Protein AF-A0A655EGH5-F1 (afdb_monomer)

Radius of gyration: 16.9 Å; Cα contacts (8 Å, |Δi|>4): 164; chains: 1; bounding box: 50×43×36 Å

Mean predicted aligned error: 8.49 Å

Sequence (135 aa):
MSYTPMSDLGQQGLFDITRTLLQQPDLASLSEALSQLVKRSALADSAGIVLWQAQSQRAQYYATRENGRPVEYEDETVLAHGPVRRILSRPDALHCNFHEFTETWPQLAASGLYPEFGHYCLLPLAAPSGRSPLE

Organism: NCBI:txid58097

Structure (mmCIF, N/CA/C/O backbone):
data_AF-A0A655EGH5-F1
#
_entry.id   AF-A0A655EGH5-F1
#
loop_
_atom_site.group_PDB
_atom_site.id
_atom_site.type_symbol
_atom_site.label_atom_id
_atom_site.label_alt_id
_atom_site.label_comp_id
_atom_site.label_asym_id
_atom_site.label_entity_id
_atom_site.label_seq_id
_atom_site.pdbx_PDB_ins_code
_atom_site.Cartn_x
_atom_site.Cartn_y
_atom_site.Cartn_z
_atom_site.occupancy
_atom_site.B_iso_or_equiv
_atom_site.auth_seq_id
_atom_site.auth_comp_id
_atom_site.auth_asym_id
_atom_site.auth_atom_id
_atom_site.pdbx_PDB_model_num
ATOM 1 N N . MET A 1 1 ? 36.051 4.125 7.554 1.00 39.62 1 MET A N 1
ATOM 2 C CA . MET A 1 1 ? 34.711 3.608 7.212 1.00 39.62 1 MET A CA 1
ATOM 3 C C . MET A 1 1 ? 34.465 3.927 5.754 1.00 39.62 1 MET A C 1
ATOM 5 O O . MET A 1 1 ? 34.376 5.097 5.408 1.00 39.62 1 MET A O 1
ATOM 9 N N . SER A 1 2 ? 34.491 2.911 4.900 1.00 39.16 2 SER A N 1
ATOM 10 C CA . SER A 1 2 ? 34.343 3.072 3.456 1.00 39.16 2 SER A CA 1
ATOM 11 C C . SER A 1 2 ? 32.857 3.197 3.144 1.00 39.16 2 SER A C 1
ATOM 13 O O . SER A 1 2 ? 32.146 2.197 3.143 1.00 39.16 2 SER A O 1
ATOM 15 N N . TYR A 1 3 ? 32.379 4.424 2.937 1.00 49.41 3 TYR A N 1
ATOM 16 C CA . TYR A 1 3 ? 31.116 4.639 2.239 1.00 49.41 3 TYR A CA 1
ATOM 17 C C . TYR A 1 3 ? 31.295 4.041 0.851 1.00 49.41 3 TYR A C 1
ATOM 19 O O . TYR A 1 3 ? 32.060 4.572 0.050 1.00 49.41 3 TYR A O 1
ATOM 27 N N . THR A 1 4 ? 30.659 2.906 0.576 1.00 48.69 4 THR A N 1
ATOM 28 C CA . THR A 1 4 ? 30.472 2.475 -0.804 1.00 48.69 4 THR A CA 1
ATOM 29 C C . THR A 1 4 ? 29.577 3.542 -1.429 1.00 48.69 4 THR A C 1
ATOM 31 O O . THR A 1 4 ? 28.433 3.679 -0.986 1.00 48.69 4 THR A O 1
ATOM 34 N N . PRO A 1 5 ? 30.078 4.371 -2.362 1.00 48.78 5 PRO A N 1
ATOM 35 C CA . PRO A 1 5 ? 29.230 5.351 -3.006 1.00 48.78 5 PRO A CA 1
ATOM 36 C C . PRO A 1 5 ? 28.160 4.554 -3.737 1.00 48.78 5 PRO A C 1
ATOM 38 O O . PRO A 1 5 ? 28.455 3.670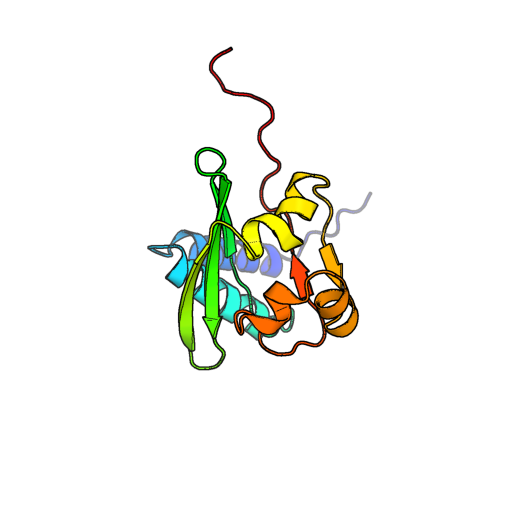 -4.543 1.00 48.78 5 PRO A O 1
ATOM 41 N N . MET A 1 6 ? 26.909 4.804 -3.377 1.00 49.34 6 MET A N 1
ATOM 42 C CA . MET A 1 6 ? 25.773 4.320 -4.136 1.00 49.34 6 MET A CA 1
ATOM 43 C C . MET A 1 6 ? 25.984 4.845 -5.558 1.00 49.34 6 MET A C 1
ATOM 45 O O . MET A 1 6 ? 26.006 6.060 -5.744 1.00 49.34 6 MET A O 1
ATOM 49 N N . SER A 1 7 ? 26.276 3.930 -6.491 1.00 51.38 7 SER A N 1
ATOM 50 C CA . SER A 1 7 ? 26.540 4.193 -7.912 1.00 51.38 7 SER A CA 1
ATOM 51 C C . SER A 1 7 ? 25.673 5.350 -8.418 1.00 51.38 7 SER A C 1
ATOM 53 O O . SER A 1 7 ? 24.485 5.377 -8.095 1.00 51.38 7 SER A O 1
ATOM 55 N N . ASP A 1 8 ? 26.228 6.274 -9.210 1.00 52.97 8 ASP A N 1
ATOM 56 C CA . ASP A 1 8 ? 25.492 7.405 -9.810 1.00 52.97 8 ASP A CA 1
ATOM 57 C C . ASP A 1 8 ? 24.178 6.957 -10.486 1.00 52.97 8 ASP A C 1
ATOM 59 O O . ASP A 1 8 ? 23.183 7.680 -10.483 1.00 52.97 8 ASP A O 1
ATOM 63 N N . LEU A 1 9 ? 24.127 5.703 -10.952 1.00 48.59 9 LEU A N 1
ATOM 64 C CA . LEU A 1 9 ? 22.942 5.047 -11.507 1.00 48.59 9 LEU A CA 1
ATOM 65 C C . LEU A 1 9 ? 21.787 4.877 -10.495 1.00 48.59 9 LEU A C 1
ATOM 67 O O . LEU A 1 9 ? 20.619 4.962 -10.863 1.00 48.59 9 LEU A O 1
ATOM 71 N N . GLY A 1 10 ? 22.097 4.637 -9.218 1.00 64.75 10 GLY A N 1
ATOM 72 C CA . GLY A 1 10 ? 21.121 4.494 -8.135 1.00 64.75 10 GLY A CA 1
ATOM 73 C C . GLY A 1 10 ? 20.555 5.832 -7.656 1.00 64.75 10 GLY A C 1
ATOM 74 O O . GLY A 1 10 ? 19.375 5.912 -7.323 1.00 64.75 10 GLY A O 1
ATOM 75 N N . GLN A 1 11 ? 21.361 6.899 -7.676 1.00 65.31 11 GLN A N 1
ATOM 76 C CA . GLN A 1 11 ? 20.892 8.248 -7.339 1.00 65.31 11 GLN A CA 1
ATOM 77 C C . GLN A 1 11 ? 20.075 8.864 -8.473 1.00 65.31 11 GLN A C 1
ATOM 79 O O . GLN A 1 11 ? 19.010 9.422 -8.217 1.00 65.31 11 GLN A O 1
ATOM 84 N N . GLN A 1 12 ? 20.531 8.715 -9.719 1.00 67.75 12 GLN A N 1
ATOM 85 C CA . GLN A 1 12 ? 19.791 9.181 -10.888 1.00 67.75 12 GLN A CA 1
ATOM 86 C C . GLN A 1 12 ? 18.473 8.414 -11.046 1.00 67.75 12 GLN A C 1
ATOM 88 O O . GLN A 1 12 ? 17.428 9.031 -11.232 1.00 67.75 12 GLN A O 1
ATOM 93 N N . GLY A 1 13 ? 18.493 7.092 -10.839 1.00 82.88 13 GLY A N 1
ATOM 94 C CA . GLY A 1 13 ? 17.278 6.280 -10.800 1.00 82.88 13 GLY A CA 1
ATOM 95 C C . GLY A 1 13 ? 16.300 6.739 -9.716 1.00 82.88 13 GLY A C 1
ATOM 96 O O . GLY A 1 13 ? 15.125 6.943 -10.003 1.00 82.88 13 GLY A O 1
ATOM 97 N N . LEU A 1 14 ? 16.767 6.980 -8.485 1.00 84.75 14 LEU A N 1
ATOM 98 C CA . LEU A 1 14 ? 15.904 7.478 -7.408 1.00 84.75 14 LEU A CA 1
ATOM 99 C C . LEU A 1 14 ? 15.349 8.880 -7.703 1.00 84.75 14 LEU A C 1
ATOM 101 O O . LEU A 1 14 ? 14.187 9.156 -7.399 1.00 84.75 14 LEU A O 1
ATOM 105 N N . PHE A 1 15 ? 16.154 9.758 -8.303 1.00 87.00 15 PHE A N 1
ATOM 106 C CA . PHE A 1 15 ? 15.722 11.092 -8.705 1.00 87.00 15 PHE A CA 1
ATOM 107 C C . PHE A 1 15 ? 14.629 11.032 -9.777 1.00 87.00 15 PHE A C 1
ATOM 109 O O . PHE A 1 15 ? 13.595 11.680 -9.622 1.00 87.00 15 PHE A O 1
ATOM 116 N N . ASP A 1 16 ? 14.807 10.213 -10.815 1.00 88.38 16 ASP A N 1
ATOM 117 C CA . ASP A 1 16 ? 13.816 10.034 -11.879 1.00 88.38 16 ASP A CA 1
ATOM 118 C C . ASP A 1 16 ? 12.516 9.415 -11.347 1.00 88.38 16 ASP A C 1
ATOM 120 O O . ASP A 1 16 ? 11.421 9.853 -11.715 1.00 88.38 16 ASP A O 1
ATOM 124 N N . ILE A 1 17 ? 12.616 8.458 -10.416 1.00 90.19 17 ILE A N 1
ATOM 125 C CA . ILE A 1 17 ? 11.462 7.888 -9.707 1.00 90.19 17 ILE A CA 1
ATOM 126 C C . ILE A 1 17 ? 10.736 8.977 -8.919 1.00 90.19 17 ILE A C 1
ATOM 128 O O . ILE A 1 17 ? 9.532 9.163 -9.082 1.00 90.19 17 ILE A O 1
ATOM 132 N N . THR A 1 18 ? 11.468 9.729 -8.099 1.00 89.94 18 THR A N 1
ATOM 133 C CA . THR A 1 18 ? 10.897 10.788 -7.258 1.00 89.94 18 THR A CA 1
ATOM 134 C C . THR A 1 18 ? 10.220 11.847 -8.118 1.00 89.94 18 THR A C 1
ATOM 136 O O . THR A 1 18 ? 9.089 12.237 -7.844 1.00 89.94 18 THR A O 1
ATOM 139 N N . ARG A 1 19 ? 10.867 12.267 -9.210 1.00 92.69 19 ARG A N 1
ATOM 140 C CA . ARG A 1 19 ? 10.300 13.201 -10.183 1.00 92.69 19 ARG A CA 1
ATOM 141 C C . ARG A 1 19 ? 9.014 12.658 -10.798 1.00 92.69 19 ARG A C 1
ATOM 143 O O . ARG A 1 19 ? 8.035 13.391 -10.864 1.00 92.69 19 ARG A O 1
ATOM 150 N N . THR A 1 20 ? 9.011 11.395 -11.219 1.00 91.69 20 THR A N 1
ATOM 151 C CA . THR A 1 20 ? 7.834 10.749 -11.815 1.00 91.69 20 THR A CA 1
ATOM 152 C C . THR A 1 20 ? 6.662 10.739 -10.838 1.00 91.69 20 THR A C 1
ATOM 154 O O . THR A 1 20 ? 5.552 11.095 -11.223 1.00 91.69 20 THR A O 1
ATOM 157 N N . LEU A 1 21 ? 6.903 10.387 -9.573 1.00 92.50 21 LEU A N 1
ATOM 158 C CA . LEU A 1 21 ? 5.867 10.368 -8.539 1.00 92.50 21 LEU A CA 1
ATOM 159 C C . LEU A 1 21 ? 5.363 11.785 -8.209 1.00 92.50 21 LEU A C 1
ATOM 161 O O . LEU A 1 21 ? 4.160 12.005 -8.143 1.00 92.50 21 LEU A O 1
ATOM 165 N N . LEU A 1 22 ? 6.254 12.772 -8.071 1.00 92.81 22 LEU A N 1
ATOM 166 C CA . LEU A 1 22 ? 5.872 14.156 -7.752 1.00 92.81 22 LEU A CA 1
ATOM 167 C C . LEU A 1 22 ? 5.133 14.882 -8.888 1.00 92.81 22 LEU A C 1
ATOM 169 O O . LEU A 1 22 ? 4.496 15.901 -8.643 1.00 92.81 22 LEU A O 1
ATOM 173 N N . GLN A 1 23 ? 5.230 14.392 -10.125 1.00 95.19 23 GLN A N 1
ATOM 174 C CA . GLN A 1 23 ? 4.536 14.965 -11.282 1.00 95.19 23 GLN A CA 1
ATOM 175 C C . GLN A 1 23 ? 3.087 14.481 -11.436 1.00 95.19 23 GLN A C 1
ATOM 177 O O . GLN A 1 23 ? 2.391 14.961 -12.330 1.00 95.19 23 GLN A O 1
ATOM 182 N N . GLN A 1 24 ? 2.629 13.542 -10.603 1.00 95.12 24 GLN A N 1
ATOM 183 C CA . GLN A 1 24 ? 1.272 13.011 -10.708 1.00 95.12 24 GLN A CA 1
ATOM 184 C C . GLN A 1 24 ? 0.239 14.043 -10.221 1.00 95.12 24 GLN A C 1
ATOM 186 O O . GLN A 1 24 ? 0.444 14.659 -9.173 1.00 95.12 24 GLN A O 1
ATOM 191 N N . PRO A 1 25 ? -0.861 14.257 -10.966 1.00 93.12 25 PRO A N 1
ATOM 192 C CA . PRO A 1 25 ? -1.826 15.321 -10.678 1.00 93.12 25 PRO A CA 1
ATOM 193 C C . PRO A 1 25 ? -2.727 15.028 -9.470 1.00 93.12 25 PRO A C 1
ATOM 195 O O . PRO A 1 25 ? -3.278 15.954 -8.877 1.00 93.12 25 PRO A O 1
ATOM 198 N N . ASP A 1 26 ? -2.881 13.753 -9.110 1.00 91.25 26 ASP A N 1
ATOM 199 C CA . ASP A 1 26 ? -3.756 13.276 -8.041 1.00 91.25 26 ASP A CA 1
ATOM 200 C C . ASP A 1 26 ? -3.270 11.927 -7.471 1.00 91.25 26 ASP A C 1
ATOM 202 O O . ASP A 1 26 ? -2.313 11.318 -7.958 1.00 91.25 26 ASP A O 1
ATOM 206 N N . LEU A 1 27 ? -3.927 11.461 -6.404 1.00 90.19 27 LEU A N 1
ATOM 207 C CA . LEU A 1 27 ? -3.564 10.236 -5.682 1.00 90.19 27 LEU A CA 1
ATOM 208 C C . LEU A 1 27 ? -3.848 8.952 -6.462 1.00 90.19 27 LEU A C 1
ATOM 210 O O . LEU A 1 27 ? -3.140 7.962 -6.265 1.00 90.19 27 LEU A O 1
ATOM 214 N N . ALA A 1 28 ? -4.855 8.955 -7.335 1.00 90.25 28 ALA A N 1
ATOM 215 C CA . ALA A 1 28 ? -5.157 7.805 -8.178 1.00 90.25 28 ALA A CA 1
ATOM 216 C C . ALA A 1 28 ? -4.022 7.591 -9.191 1.00 90.25 28 ALA A C 1
ATOM 218 O O . ALA A 1 28 ? -3.448 6.503 -9.257 1.00 90.25 28 ALA A O 1
ATOM 219 N N . SER A 1 29 ? -3.619 8.663 -9.877 1.00 92.06 29 SER A N 1
ATOM 220 C CA . SER A 1 29 ? -2.481 8.689 -10.802 1.00 92.06 29 SER A CA 1
ATOM 221 C C . SER A 1 29 ? -1.166 8.355 -10.088 1.00 92.06 29 SER A C 1
ATOM 223 O O . SER A 1 29 ? -0.333 7.608 -10.604 1.00 92.06 29 SER A O 1
ATOM 225 N N . LEU A 1 30 ? -0.989 8.842 -8.8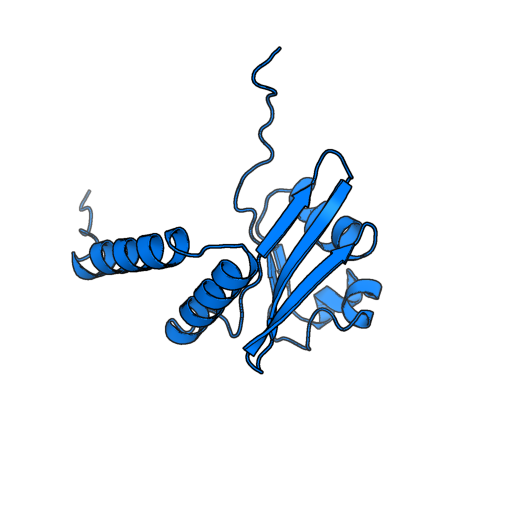53 1.00 93.56 30 LEU A N 1
ATOM 226 C CA . LEU A 1 30 ? 0.160 8.498 -8.016 1.00 93.56 30 LEU A CA 1
ATOM 227 C C . LEU A 1 30 ? 0.207 7.010 -7.658 1.00 93.56 30 LEU A C 1
ATOM 229 O O . LEU A 1 30 ? 1.267 6.391 -7.759 1.00 93.56 30 LEU A O 1
ATOM 233 N N . SER A 1 31 ? -0.923 6.427 -7.258 1.00 92.88 31 SER A N 1
ATOM 234 C CA . SER A 1 31 ? -1.015 4.998 -6.956 1.00 92.88 31 SER A CA 1
ATOM 235 C C . SER A 1 31 ? -0.762 4.131 -8.191 1.00 92.88 31 SER A C 1
ATOM 237 O O . SER A 1 31 ? -0.107 3.091 -8.075 1.00 92.88 31 SER A O 1
ATOM 239 N N . GLU A 1 32 ? -1.227 4.556 -9.367 1.00 92.94 32 GLU A N 1
ATOM 240 C CA . GLU A 1 32 ? -0.937 3.872 -10.625 1.00 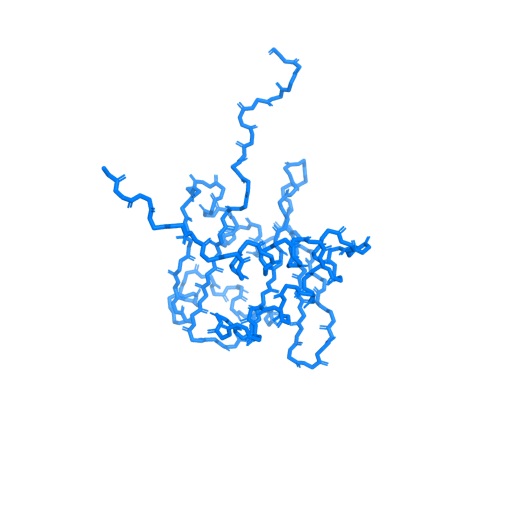92.94 32 GLU A CA 1
ATOM 241 C C . GLU A 1 32 ? 0.561 3.906 -10.940 1.00 92.94 32 GLU A C 1
ATOM 243 O O . GLU A 1 32 ? 1.174 2.854 -11.147 1.00 92.94 32 GLU A O 1
ATOM 248 N N . ALA A 1 33 ? 1.175 5.093 -10.919 1.00 93.56 33 ALA A N 1
ATOM 249 C CA . ALA A 1 33 ? 2.607 5.251 -11.162 1.00 93.56 33 ALA A CA 1
ATOM 250 C C . ALA A 1 33 ? 3.442 4.411 -10.179 1.00 93.56 33 ALA A C 1
ATOM 252 O O . ALA A 1 33 ? 4.395 3.739 -10.584 1.00 93.56 33 ALA A O 1
ATOM 253 N N . LEU A 1 34 ? 3.046 4.382 -8.901 1.00 92.69 34 LEU A N 1
ATOM 254 C CA . LEU A 1 34 ? 3.677 3.557 -7.873 1.00 92.69 34 LEU A CA 1
ATOM 255 C C . LEU A 1 34 ? 3.507 2.056 -8.152 1.00 92.69 34 LEU A C 1
ATOM 2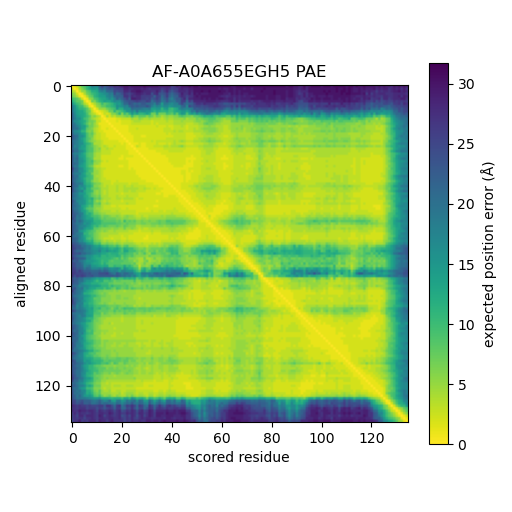57 O O . LEU A 1 34 ? 4.483 1.313 -8.070 1.00 92.69 34 LEU A O 1
ATOM 261 N N . SER A 1 35 ? 2.306 1.607 -8.529 1.00 92.44 35 SER A N 1
ATOM 262 C CA . SER A 1 35 ? 2.042 0.209 -8.904 1.00 92.44 35 SER A CA 1
ATOM 263 C C . SER A 1 35 ? 2.895 -0.235 -10.093 1.00 92.44 35 SER A C 1
ATOM 265 O O . SER A 1 35 ? 3.484 -1.316 -10.077 1.00 92.44 35 SER A O 1
ATOM 267 N N . GLN A 1 36 ? 3.018 0.612 -11.119 1.00 91.94 36 GLN A N 1
ATOM 268 C CA . GLN A 1 36 ? 3.873 0.327 -12.272 1.00 91.94 36 GLN A CA 1
ATOM 269 C C . GLN A 1 36 ? 5.353 0.254 -11.877 1.00 91.94 36 GLN A C 1
ATOM 271 O O . GLN A 1 36 ? 6.080 -0.603 -12.385 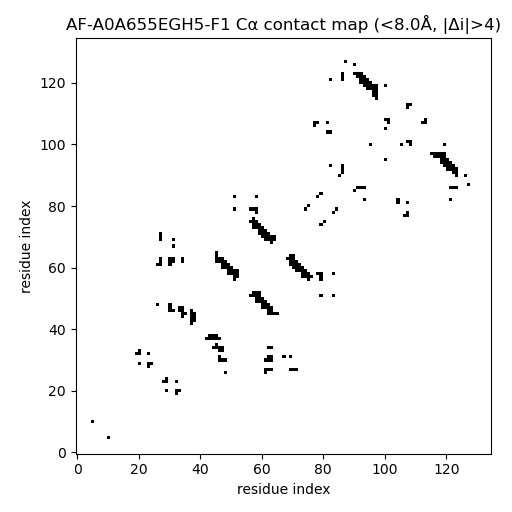1.00 91.94 36 GLN A O 1
ATOM 276 N N . LEU A 1 37 ? 5.797 1.124 -10.966 1.00 92.00 37 LEU A N 1
ATOM 277 C CA . LEU A 1 37 ? 7.165 1.136 -10.463 1.00 92.00 37 LEU A CA 1
ATOM 278 C C . LEU A 1 37 ? 7.506 -0.166 -9.727 1.00 92.00 37 LEU A C 1
ATOM 280 O O . LEU A 1 37 ? 8.457 -0.847 -10.109 1.00 92.00 37 LEU A O 1
ATOM 284 N N . VAL A 1 38 ? 6.719 -0.539 -8.711 1.00 91.25 38 VAL A N 1
ATOM 285 C CA . VAL A 1 38 ? 7.001 -1.736 -7.897 1.00 91.25 38 VAL A CA 1
ATOM 286 C C . VAL A 1 38 ? 6.975 -3.011 -8.736 1.00 91.25 38 VAL A C 1
ATOM 288 O O . VAL A 1 38 ? 7.800 -3.898 -8.515 1.00 91.25 38 VAL A O 1
ATOM 291 N N . LYS A 1 39 ? 6.107 -3.061 -9.755 1.00 90.94 39 LYS A N 1
ATOM 292 C CA . LYS A 1 39 ? 6.017 -4.184 -10.689 1.00 90.94 39 LYS A CA 1
ATOM 293 C C . LYS A 1 39 ? 7.242 -4.279 -11.597 1.00 90.94 39 LYS A C 1
ATOM 295 O O . LYS A 1 39 ? 7.812 -5.356 -11.742 1.00 90.94 39 LYS A O 1
ATOM 300 N N . ARG A 1 40 ? 7.694 -3.161 -12.183 1.00 89.88 40 ARG A N 1
ATOM 301 C CA . ARG A 1 40 ? 8.913 -3.122 -13.023 1.00 89.88 40 ARG A CA 1
ATOM 302 C C . ARG A 1 40 ? 10.175 -3.464 -12.234 1.00 89.88 40 ARG A C 1
ATOM 304 O O . ARG A 1 40 ? 11.102 -4.036 -12.796 1.00 89.88 40 ARG A O 1
ATOM 311 N N . SER A 1 41 ? 10.197 -3.127 -10.949 1.00 87.69 41 SER A N 1
ATOM 312 C CA . SER A 1 41 ? 11.299 -3.433 -10.037 1.00 87.69 41 SER A CA 1
ATOM 313 C C . SER A 1 41 ? 11.201 -4.817 -9.381 1.00 87.69 41 SER A C 1
ATOM 315 O O . SER A 1 41 ? 12.070 -5.144 -8.578 1.00 87.69 41 SER A O 1
ATOM 317 N N . ALA A 1 42 ? 10.176 -5.619 -9.704 1.00 88.88 42 ALA A N 1
ATOM 318 C CA . ALA A 1 42 ? 9.912 -6.932 -9.104 1.00 88.88 42 ALA A CA 1
ATOM 319 C C . ALA A 1 42 ? 9.815 -6.914 -7.560 1.00 88.88 42 ALA A C 1
ATOM 321 O O . ALA A 1 42 ? 10.207 -7.870 -6.894 1.00 88.88 42 ALA A O 1
ATOM 322 N N . LEU A 1 43 ? 9.305 -5.815 -6.989 1.00 89.50 43 LEU A N 1
ATOM 323 C CA . LEU A 1 43 ? 9.130 -5.641 -5.542 1.00 89.50 43 LEU A CA 1
ATOM 324 C C . LEU A 1 43 ? 7.761 -6.129 -5.055 1.00 89.50 43 LEU A C 1
ATOM 326 O O . LEU A 1 43 ? 7.661 -6.682 -3.964 1.00 89.50 43 LEU A O 1
ATOM 330 N N . ALA A 1 44 ? 6.713 -5.890 -5.844 1.00 92.25 44 ALA A N 1
ATOM 331 C CA . ALA A 1 44 ? 5.341 -6.294 -5.555 1.00 92.25 44 ALA A CA 1
ATOM 332 C C . ALA A 1 44 ? 4.508 -6.310 -6.844 1.00 92.25 44 ALA A C 1
ATOM 334 O O . ALA A 1 44 ? 4.844 -5.626 -7.814 1.00 92.25 44 ALA A O 1
ATOM 335 N N . ASP A 1 45 ? 3.392 -7.039 -6.834 1.00 90.44 45 ASP A N 1
ATOM 336 C CA . ASP A 1 45 ? 2.462 -7.086 -7.969 1.00 90.44 45 ASP A CA 1
ATOM 337 C C . ASP A 1 45 ? 1.648 -5.791 -8.123 1.00 90.44 45 ASP A C 1
ATOM 339 O O . ASP A 1 45 ? 1.277 -5.409 -9.236 1.00 90.44 45 ASP A O 1
ATOM 343 N N . SER A 1 46 ? 1.382 -5.103 -7.008 1.00 90.00 46 SER A N 1
ATOM 344 C CA . SER A 1 46 ? 0.652 -3.834 -6.958 1.00 90.00 46 SER A CA 1
ATOM 345 C C . SER A 1 46 ? 1.023 -3.017 -5.717 1.00 90.00 46 SER A C 1
ATOM 347 O O . SER A 1 46 ? 1.568 -3.549 -4.748 1.00 90.00 46 SER A O 1
ATOM 349 N N . ALA A 1 47 ? 0.721 -1.717 -5.744 1.00 92.25 47 ALA A N 1
ATOM 350 C CA . ALA A 1 47 ? 0.875 -0.826 -4.601 1.00 92.25 47 ALA A CA 1
ATOM 351 C C . ALA A 1 47 ? -0.311 0.140 -4.488 1.00 92.25 47 ALA A C 1
ATOM 353 O O . ALA A 1 47 ? -0.755 0.743 -5.466 1.00 92.25 47 ALA A O 1
ATOM 354 N N . GLY A 1 48 ? -0.803 0.317 -3.265 1.00 92.31 48 GLY A N 1
ATOM 355 C CA . GLY A 1 48 ? -1.867 1.264 -2.953 1.00 92.31 48 GLY A CA 1
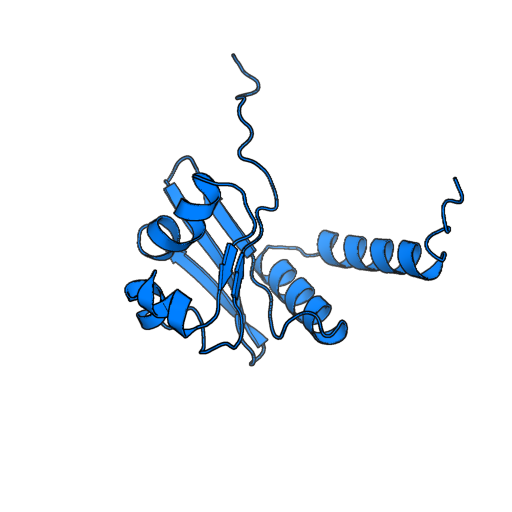ATOM 356 C C . GLY A 1 48 ? -1.411 2.319 -1.956 1.00 92.31 48 GLY A C 1
ATOM 357 O O . GLY A 1 48 ? -0.439 2.129 -1.225 1.00 92.31 48 GLY A O 1
ATOM 358 N N . ILE A 1 49 ? -2.143 3.423 -1.915 1.00 92.75 49 ILE A N 1
ATOM 359 C CA . ILE A 1 49 ? -1.962 4.506 -0.956 1.00 92.75 49 ILE A CA 1
ATOM 360 C C . ILE A 1 49 ? -3.165 4.502 -0.029 1.00 92.75 49 ILE A C 1
ATOM 362 O O . ILE A 1 49 ? -4.307 4.533 -0.483 1.00 92.75 49 ILE A O 1
ATOM 366 N N . VAL A 1 50 ? -2.900 4.476 1.274 1.00 91.56 50 VAL A N 1
ATOM 367 C CA . VAL A 1 50 ? -3.927 4.659 2.296 1.00 91.56 50 VAL A CA 1
ATOM 368 C C . VAL A 1 50 ? -3.711 6.009 2.959 1.00 91.56 50 VAL A C 1
ATOM 370 O O . VAL A 1 50 ? -2.633 6.271 3.492 1.00 91.56 50 VAL A O 1
ATOM 373 N N . LEU A 1 51 ? -4.735 6.857 2.945 1.00 90.75 51 LEU A N 1
ATOM 374 C CA . LEU A 1 51 ? -4.739 8.132 3.648 1.00 90.75 51 LEU A CA 1
ATOM 375 C C . LEU A 1 51 ? -5.646 8.066 4.864 1.00 90.75 51 LEU A C 1
ATOM 377 O O . LEU A 1 51 ? -6.819 7.711 4.766 1.00 90.75 51 LEU A O 1
ATOM 381 N N . TRP A 1 52 ? -5.094 8.458 6.006 1.00 88.69 52 TRP A N 1
ATOM 382 C CA . TRP A 1 52 ? -5.841 8.608 7.243 1.00 88.69 52 TRP A CA 1
ATOM 383 C C . TRP A 1 52 ? -6.280 10.057 7.444 1.00 88.69 52 TRP A C 1
ATOM 385 O O . TRP A 1 52 ? -5.450 10.968 7.478 1.00 88.69 52 TRP A O 1
ATOM 395 N N . GLN A 1 53 ? -7.579 10.266 7.635 1.00 87.44 53 GLN A N 1
ATOM 396 C CA . GLN A 1 53 ? -8.162 11.568 7.936 1.00 87.44 53 GLN A CA 1
ATOM 397 C C . GLN A 1 53 ? -8.494 11.660 9.428 1.00 87.44 53 GLN A C 1
ATOM 399 O O . GLN A 1 53 ? -9.521 11.165 9.884 1.00 87.44 53 GLN A O 1
ATOM 404 N N . ALA A 1 54 ? -7.643 12.329 10.210 1.00 83.00 54 ALA A N 1
ATOM 405 C CA . ALA A 1 54 ? -7.801 12.394 11.667 1.00 83.00 54 ALA A CA 1
ATOM 406 C C . ALA A 1 54 ? -9.095 13.096 12.128 1.00 83.00 54 ALA A C 1
ATOM 408 O O . ALA A 1 54 ? -9.639 12.734 13.167 1.00 83.00 54 ALA A O 1
ATOM 409 N N . GLN A 1 55 ? -9.604 14.070 11.367 1.00 83.00 55 GLN A N 1
ATOM 410 C CA . GLN A 1 55 ? -10.817 14.819 11.732 1.00 83.00 55 GLN A CA 1
ATOM 411 C C . GLN A 1 55 ? -12.085 13.965 11.616 1.00 83.00 55 GLN A C 1
ATOM 413 O O . GLN A 1 55 ? -12.958 14.042 12.473 1.00 83.00 55 GLN A O 1
ATOM 418 N N . SER A 1 56 ? -12.169 13.142 10.571 1.00 82.94 56 SER A N 1
ATOM 419 C CA . SER A 1 56 ? -13.317 12.279 10.275 1.00 82.94 56 SER A CA 1
ATOM 420 C C . SER A 1 56 ? -13.121 10.833 10.742 1.00 82.94 56 SER A C 1
ATOM 422 O O . SER A 1 56 ? -14.065 10.057 10.694 1.00 82.94 56 SER A O 1
ATOM 424 N N . GLN A 1 57 ? -11.915 10.462 11.192 1.00 83.69 57 GLN A N 1
ATOM 425 C CA . GLN A 1 57 ? -11.523 9.082 11.516 1.00 83.69 57 GLN A CA 1
ATOM 426 C C . GLN A 1 57 ? -11.736 8.111 10.337 1.00 83.69 57 GLN A C 1
ATOM 428 O O . GLN A 1 57 ? -12.097 6.950 10.522 1.00 83.69 57 GLN A O 1
ATOM 433 N N . ARG A 1 58 ? -11.507 8.597 9.110 1.00 86.00 58 ARG A N 1
ATOM 434 C CA . ARG A 1 58 ? -11.724 7.851 7.862 1.00 86.00 58 ARG A CA 1
ATOM 435 C C . ARG A 1 58 ? -10.423 7.394 7.236 1.00 86.00 58 ARG A C 1
ATOM 437 O O . ARG A 1 58 ? -9.411 8.097 7.294 1.00 86.00 58 ARG A O 1
ATOM 444 N N . ALA A 1 59 ? -10.480 6.237 6.583 1.00 89.31 59 ALA A N 1
ATOM 445 C CA . ALA A 1 59 ? -9.417 5.765 5.713 1.00 89.31 59 ALA A CA 1
ATOM 446 C C . ALA A 1 59 ? -9.876 5.853 4.253 1.00 89.31 59 ALA A C 1
ATOM 448 O O . ALA A 1 59 ? -10.892 5.270 3.873 1.00 89.31 59 ALA A O 1
ATOM 449 N N . GLN A 1 60 ? -9.104 6.563 3.437 1.00 90.44 60 GLN A N 1
ATOM 450 C CA . GLN A 1 60 ? -9.223 6.534 1.982 1.00 90.44 60 GLN A CA 1
ATOM 451 C C . GLN A 1 60 ? -8.156 5.604 1.416 1.00 90.44 60 GLN A C 1
ATOM 453 O O . GLN A 1 60 ? -7.016 5.612 1.876 1.00 90.44 60 GLN A O 1
ATOM 458 N N . TYR A 1 61 ? -8.519 4.816 0.417 1.00 90.94 61 TYR A N 1
ATOM 459 C CA . TYR A 1 61 ? -7.654 3.868 -0.260 1.00 90.94 61 TYR A CA 1
ATOM 460 C C . TYR A 1 61 ? -7.684 4.106 -1.762 1.00 90.94 61 TYR A C 1
ATOM 462 O O . TYR A 1 61 ? -8.740 4.059 -2.393 1.00 90.94 61 TYR A O 1
ATOM 470 N N . TYR A 1 62 ? -6.496 4.317 -2.311 1.00 91.50 62 TYR A N 1
ATOM 471 C CA . TYR A 1 62 ? -6.247 4.500 -3.730 1.00 91.50 62 TYR A CA 1
ATOM 472 C C . TYR A 1 62 ? -5.375 3.342 -4.197 1.00 91.50 62 TYR A C 1
ATOM 474 O O . TYR A 1 62 ? -4.293 3.120 -3.654 1.00 91.50 62 TYR A O 1
ATOM 482 N N . ALA A 1 63 ? -5.849 2.582 -5.174 1.00 90.88 63 ALA A N 1
ATOM 483 C CA . ALA A 1 63 ? -5.110 1.479 -5.773 1.00 90.88 63 ALA A CA 1
ATOM 484 C C . ALA A 1 63 ? -5.392 1.387 -7.267 1.00 90.88 63 ALA A C 1
ATOM 486 O O . ALA A 1 63 ? -6.351 1.962 -7.770 1.00 90.88 63 ALA A O 1
ATOM 487 N N . THR A 1 64 ? -4.583 0.617 -7.985 1.00 86.56 64 THR A N 1
ATOM 488 C CA . THR A 1 64 ? -4.870 0.244 -9.374 1.00 86.56 64 THR A CA 1
ATOM 489 C C . THR A 1 64 ? -5.042 -1.265 -9.441 1.00 86.56 64 THR A C 1
ATOM 491 O O . THR A 1 64 ? -4.158 -2.007 -9.016 1.00 86.56 64 THR A O 1
ATOM 494 N N . ARG A 1 65 ? -6.189 -1.740 -9.944 1.00 79.00 65 ARG A N 1
ATOM 495 C CA . ARG A 1 65 ? -6.404 -3.181 -10.159 1.00 79.00 65 ARG A CA 1
ATOM 496 C C . ARG A 1 65 ? -5.503 -3.689 -11.280 1.00 79.00 65 ARG A C 1
ATOM 498 O O . ARG A 1 65 ? -5.059 -2.926 -12.132 1.00 79.00 65 ARG A O 1
ATOM 505 N N . GLU A 1 66 ? -5.332 -5.005 -11.360 1.00 71.31 66 GLU A N 1
ATOM 506 C CA . GLU A 1 66 ? -4.545 -5.650 -12.423 1.00 71.31 66 GLU A CA 1
ATOM 507 C C . GLU A 1 66 ? -5.001 -5.293 -13.847 1.00 71.31 66 GLU A C 1
ATOM 509 O O . GLU A 1 66 ? -4.193 -5.275 -14.770 1.00 71.31 66 GLU A O 1
ATOM 514 N N . ASN A 1 67 ? -6.283 -4.965 -14.031 1.00 71.44 67 ASN A N 1
ATOM 515 C CA . ASN A 1 67 ? -6.840 -4.531 -15.314 1.00 71.44 67 ASN A CA 1
ATOM 516 C C . ASN A 1 67 ? -6.623 -3.034 -15.617 1.00 71.44 67 ASN A C 1
ATOM 518 O O . ASN A 1 67 ? -7.246 -2.511 -16.541 1.00 71.44 67 ASN A O 1
ATOM 522 N N . GLY A 1 68 ? -5.801 -2.340 -14.825 1.00 71.06 68 GLY A N 1
ATOM 523 C CA . GLY A 1 68 ? -5.514 -0.913 -14.968 1.00 71.06 68 GLY A CA 1
ATOM 524 C C . GLY A 1 68 ? -6.647 0.004 -14.509 1.00 71.06 68 GLY A C 1
ATOM 525 O O . GLY A 1 68 ? -6.563 1.211 -14.705 1.00 71.06 68 GLY A O 1
ATOM 526 N N . ARG A 1 69 ? -7.729 -0.528 -13.921 1.00 77.38 69 ARG A N 1
ATOM 527 C CA . ARG A 1 69 ? -8.815 0.318 -13.415 1.00 77.38 69 ARG A CA 1
ATOM 528 C C . ARG A 1 69 ? -8.440 0.898 -12.052 1.00 77.38 69 ARG A C 1
ATOM 530 O O . ARG A 1 69 ? -8.072 0.117 -11.165 1.00 77.38 69 ARG A O 1
ATOM 537 N N . PRO A 1 70 ? -8.586 2.219 -11.858 1.00 78.06 70 PRO A N 1
ATOM 538 C CA . PRO A 1 70 ? -8.397 2.815 -10.550 1.00 78.06 70 PRO A CA 1
ATOM 539 C C . PRO A 1 70 ? -9.454 2.278 -9.580 1.00 78.06 70 PRO A C 1
ATOM 541 O O . PRO A 1 70 ? -10.617 2.066 -9.933 1.00 78.06 70 PRO A O 1
ATOM 544 N N . VAL A 1 71 ? -9.017 2.032 -8.353 1.00 81.50 71 VAL A N 1
ATOM 545 C CA . VAL A 1 71 ? -9.848 1.763 -7.187 1.00 81.50 71 VAL A CA 1
ATOM 546 C C . VAL A 1 71 ? -9.711 2.969 -6.290 1.0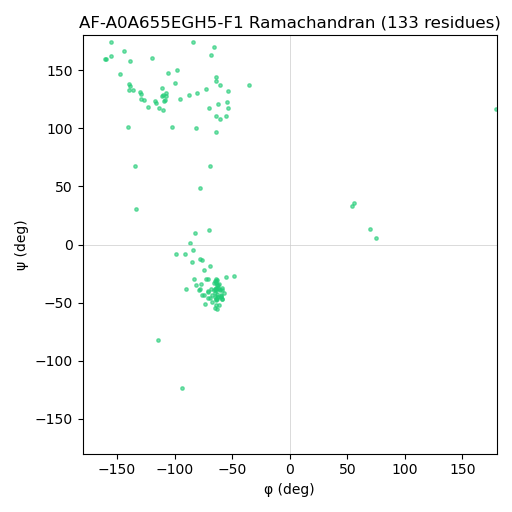0 81.50 71 VAL A C 1
ATOM 548 O O . VAL A 1 71 ? -8.634 3.233 -5.763 1.00 81.50 71 VAL A O 1
ATOM 551 N N . GLU A 1 72 ? -10.818 3.665 -6.109 1.00 79.94 72 GLU A N 1
ATOM 552 C CA . GLU A 1 72 ? -10.973 4.651 -5.059 1.00 79.94 72 GLU A CA 1
ATOM 553 C C . GLU A 1 72 ? -12.019 4.103 -4.098 1.00 79.94 72 GLU A C 1
ATOM 555 O O . GLU A 1 72 ? -13.151 3.800 -4.482 1.00 79.94 72 GLU A O 1
ATOM 560 N N . TYR A 1 73 ? -11.595 3.872 -2.865 1.00 79.50 73 TYR A N 1
ATOM 561 C CA . TYR A 1 73 ? -12.445 3.357 -1.810 1.00 79.50 73 TYR A CA 1
ATOM 562 C C . TYR A 1 73 ? -12.298 4.245 -0.590 1.00 79.50 73 TYR A C 1
ATOM 564 O O . TYR A 1 73 ? -11.192 4.519 -0.131 1.00 79.50 73 TYR A O 1
ATOM 572 N N . GLU A 1 74 ? -13.422 4.675 -0.047 1.00 74.12 74 GLU A N 1
ATOM 573 C CA . GLU A 1 74 ? -13.463 5.479 1.157 1.00 74.12 74 GLU A CA 1
ATOM 574 C C . GLU A 1 74 ? -14.441 4.845 2.134 1.00 74.12 74 GLU A C 1
ATOM 576 O O . GLU A 1 74 ? -15.600 4.612 1.787 1.00 74.12 74 GLU A O 1
ATOM 581 N N . ASP A 1 75 ? -13.973 4.565 3.351 1.00 68.81 75 ASP A N 1
ATOM 582 C CA . ASP A 1 75 ? -14.817 3.964 4.380 1.00 68.81 75 ASP A CA 1
ATOM 583 C C . ASP A 1 75 ? -14.440 4.431 5.797 1.00 68.81 75 ASP A C 1
ATOM 585 O O . ASP A 1 75 ? -13.274 4.683 6.124 1.00 68.81 75 ASP A O 1
ATOM 589 N N . GLU A 1 76 ? -15.464 4.530 6.645 1.00 58.28 76 GLU A N 1
ATOM 590 C CA . GLU A 1 76 ? -15.387 4.804 8.087 1.00 58.28 76 GLU A CA 1
ATOM 591 C C . GLU A 1 76 ? -15.150 3.535 8.917 1.00 58.28 76 GLU A C 1
ATOM 593 O O . GLU A 1 76 ? -14.794 3.604 10.090 1.00 58.28 76 GLU A O 1
ATOM 598 N N . THR A 1 77 ? -15.349 2.355 8.340 1.00 68.62 77 THR A N 1
ATOM 599 C CA . THR A 1 77 ? -15.560 1.120 9.091 1.00 68.62 77 THR A CA 1
ATOM 600 C C . THR A 1 77 ? -14.415 0.139 8.882 1.00 68.62 77 THR A C 1
ATOM 602 O O . THR A 1 77 ? -13.499 0.094 9.701 1.00 68.62 77 THR A O 1
ATOM 605 N N . VAL A 1 78 ? -14.401 -0.632 7.800 1.00 79.88 78 VAL A N 1
ATOM 606 C CA . VAL A 1 78 ? -13.583 -1.852 7.740 1.00 79.88 78 VAL A CA 1
ATOM 607 C C . VAL A 1 78 ? -12.081 -1.563 7.650 1.00 79.88 78 VAL A C 1
ATOM 609 O O . VAL A 1 78 ? -11.287 -2.146 8.389 1.00 79.88 78 VAL A O 1
ATOM 612 N N . LEU A 1 79 ? -11.673 -0.632 6.783 1.00 83.62 79 LEU A N 1
ATOM 613 C CA . LEU A 1 79 ? -10.258 -0.283 6.622 1.00 83.62 79 LEU A CA 1
ATOM 614 C C . LEU A 1 79 ? -9.748 0.566 7.797 1.00 83.62 79 LEU A C 1
ATOM 616 O O . LEU A 1 79 ? -8.677 0.287 8.342 1.00 83.62 79 LEU A O 1
ATOM 620 N N . ALA A 1 80 ? -10.550 1.550 8.218 1.00 83.62 80 ALA A N 1
ATOM 621 C CA . ALA A 1 80 ? -10.264 2.451 9.331 1.00 83.62 80 ALA A CA 1
ATOM 622 C C . ALA A 1 80 ? -10.089 1.706 10.662 1.00 83.62 80 ALA A C 1
ATOM 624 O O . ALA A 1 80 ? -9.178 2.031 11.417 1.00 83.62 80 ALA A O 1
ATOM 625 N N . HIS A 1 81 ? -10.898 0.672 10.927 1.00 83.25 81 HIS A N 1
ATOM 626 C CA . HIS A 1 81 ? -10.807 -0.148 12.140 1.00 83.25 81 HIS A CA 1
ATOM 627 C C . HIS A 1 81 ? -9.889 -1.371 11.995 1.00 83.25 81 HIS A C 1
ATOM 629 O O . HIS A 1 81 ? -9.606 -2.035 12.995 1.00 83.25 81 HIS A O 1
ATOM 635 N N . GLY A 1 82 ? -9.419 -1.665 10.781 1.00 86.75 82 GLY A N 1
ATOM 636 C CA . GLY A 1 82 ? -8.581 -2.817 10.474 1.00 86.75 82 GLY A CA 1
ATOM 637 C C . GLY A 1 82 ? -7.077 -2.505 10.519 1.00 86.75 82 GLY A C 1
ATOM 638 O O . GLY A 1 82 ? -6.564 -2.067 11.557 1.00 86.75 82 GLY A O 1
ATOM 639 N N . PRO A 1 83 ? -6.330 -2.745 9.424 1.00 88.62 83 PRO A N 1
ATOM 640 C CA . PRO A 1 83 ? -4.874 -2.599 9.411 1.00 88.62 83 PRO A CA 1
ATOM 641 C C . PRO A 1 83 ? -4.421 -1.153 9.657 1.00 88.62 83 PRO A C 1
ATOM 643 O O . PRO A 1 83 ? -3.387 -0.944 10.292 1.00 88.62 83 PRO A O 1
ATOM 646 N N . VAL A 1 84 ? -5.220 -0.152 9.265 1.00 89.62 84 VAL A N 1
ATOM 647 C CA . VAL A 1 84 ? -4.905 1.268 9.499 1.00 89.62 84 VAL A CA 1
ATOM 648 C C . VAL A 1 84 ? -4.861 1.585 10.989 1.00 89.62 84 VAL A C 1
ATOM 650 O O . VAL A 1 84 ? -3.876 2.144 11.465 1.00 89.62 84 VAL A O 1
ATOM 653 N N . ARG A 1 85 ? -5.865 1.155 11.764 1.00 87.94 85 ARG A N 1
ATOM 654 C CA . ARG A 1 85 ? -5.883 1.362 13.221 1.00 87.94 85 ARG A CA 1
ATOM 655 C C . ARG A 1 85 ? -4.685 0.734 13.919 1.00 87.94 85 ARG A C 1
ATOM 657 O O . ARG A 1 85 ? -4.156 1.306 14.875 1.00 87.94 85 ARG A O 1
ATOM 664 N N . ARG A 1 86 ? -4.257 -0.438 13.445 1.00 88.38 86 ARG A N 1
ATOM 665 C CA . ARG A 1 86 ? -3.073 -1.122 13.970 1.00 88.38 86 ARG A CA 1
ATOM 666 C C . ARG A 1 86 ? -1.812 -0.290 13.748 1.00 88.38 86 ARG A C 1
ATOM 668 O O . ARG A 1 86 ? -1.085 -0.090 14.715 1.00 88.38 86 ARG A O 1
ATOM 675 N N . ILE A 1 87 ? -1.613 0.248 12.542 1.00 89.06 87 ILE A N 1
ATOM 676 C CA . ILE A 1 87 ? -0.490 1.146 12.222 1.00 89.06 87 ILE A CA 1
ATOM 677 C C . ILE A 1 87 ? -0.546 2.445 13.035 1.00 89.06 87 ILE A C 1
ATOM 679 O O . ILE A 1 87 ? 0.469 2.888 13.562 1.00 89.06 87 ILE A O 1
ATOM 683 N N . LEU A 1 88 ? -1.729 3.045 13.192 1.00 86.88 88 LEU A N 1
ATOM 684 C CA . LEU A 1 88 ? -1.890 4.268 13.990 1.00 86.88 88 LEU A CA 1
ATOM 685 C C . LEU A 1 88 ? -1.561 4.048 15.471 1.00 86.88 88 LEU A C 1
ATOM 687 O O . LEU A 1 88 ? -1.062 4.955 16.132 1.00 86.88 88 LEU A O 1
ATOM 691 N N . SER A 1 89 ? -1.833 2.849 15.990 1.00 87.31 89 SER A N 1
ATOM 692 C CA . SER A 1 89 ? -1.521 2.480 17.377 1.00 87.31 89 SER A CA 1
ATOM 693 C C . SER A 1 89 ? -0.056 2.074 17.555 1.00 87.31 89 SER A C 1
ATOM 695 O O . SER A 1 89 ? 0.528 2.303 18.612 1.00 87.31 89 SER A O 1
ATOM 697 N N . ARG A 1 90 ? 0.530 1.426 16.542 1.00 86.88 90 ARG A N 1
ATOM 698 C CA . ARG A 1 90 ? 1.915 0.944 16.512 1.00 86.88 90 ARG A CA 1
ATOM 699 C C . ARG A 1 90 ? 2.470 1.183 15.106 1.00 86.88 90 ARG A C 1
ATOM 701 O O . ARG A 1 90 ? 2.152 0.391 14.218 1.00 86.88 90 ARG A O 1
ATOM 708 N N . PRO A 1 91 ? 3.273 2.240 14.890 1.00 85.25 91 PRO A N 1
ATOM 709 C CA . PRO A 1 91 ? 3.761 2.634 13.568 1.00 85.25 91 PRO A CA 1
ATOM 710 C C . PRO A 1 91 ? 4.927 1.746 13.101 1.00 85.25 91 PRO A C 1
ATOM 712 O O . PRO A 1 91 ? 5.955 2.237 12.644 1.00 85.25 91 PRO A O 1
ATOM 715 N N . ASP A 1 92 ? 4.755 0.432 13.217 1.00 88.50 92 ASP A N 1
ATOM 716 C CA . ASP A 1 92 ? 5.667 -0.581 12.705 1.00 88.50 92 ASP A CA 1
ATOM 717 C C . ASP A 1 92 ? 5.139 -1.094 11.366 1.00 88.50 92 ASP A C 1
ATOM 719 O O . ASP A 1 92 ? 3.929 -1.148 11.146 1.00 88.50 92 ASP A O 1
ATOM 723 N N . ALA A 1 93 ? 6.040 -1.515 10.478 1.00 90.00 93 ALA A N 1
ATOM 724 C CA . ALA A 1 93 ? 5.653 -2.182 9.243 1.00 90.00 93 ALA A CA 1
ATOM 725 C C . ALA A 1 93 ? 4.757 -3.391 9.552 1.00 90.00 93 ALA A C 1
ATOM 727 O O . ALA A 1 93 ? 5.152 -4.309 10.275 1.00 90.00 93 ALA A O 1
ATOM 728 N N . LEU A 1 94 ? 3.554 -3.405 8.983 1.00 92.44 94 LEU A N 1
ATOM 729 C CA . LEU A 1 94 ? 2.703 -4.579 9.032 1.00 92.44 94 LEU A CA 1
ATOM 730 C C . LEU A 1 94 ? 3.052 -5.483 7.855 1.00 92.44 94 LEU A C 1
ATOM 732 O O . LEU A 1 94 ? 3.063 -5.022 6.717 1.00 92.44 94 LEU A O 1
ATOM 736 N N . HIS A 1 95 ? 3.296 -6.760 8.127 1.00 94.94 95 HIS A N 1
ATOM 737 C CA . HIS A 1 95 ? 3.498 -7.782 7.112 1.00 94.94 95 HIS A CA 1
ATOM 738 C C . HIS A 1 95 ? 2.787 -9.071 7.524 1.00 94.94 95 HIS A C 1
ATOM 740 O O . HIS A 1 95 ? 2.907 -9.489 8.676 1.00 94.94 95 HIS A O 1
ATOM 746 N N . CYS A 1 96 ? 2.042 -9.677 6.602 1.00 95.00 96 CYS A N 1
ATOM 747 C CA . CYS A 1 96 ? 1.334 -10.938 6.828 1.00 95.00 96 CYS A CA 1
ATOM 748 C C . CYS A 1 96 ? 0.989 -11.623 5.500 1.00 95.00 96 CYS A C 1
ATOM 750 O O . CYS A 1 96 ? 0.942 -10.969 4.455 1.00 95.00 96 CYS A O 1
ATOM 752 N N . ASN A 1 97 ? 0.738 -12.928 5.536 1.00 96.50 97 ASN A N 1
ATOM 753 C CA . ASN A 1 97 ? 0.167 -13.659 4.401 1.00 96.50 97 ASN A CA 1
ATOM 754 C C . ASN A 1 97 ? -1.374 -13.548 4.375 1.00 96.50 97 ASN A C 1
ATOM 756 O O . ASN A 1 97 ? -1.989 -13.003 5.294 1.00 96.50 97 ASN A O 1
ATOM 760 N N . PHE A 1 98 ? -2.019 -14.063 3.324 1.00 94.69 98 PHE A N 1
ATOM 761 C CA . PHE A 1 98 ? -3.478 -13.963 3.173 1.00 94.69 98 PHE A CA 1
ATOM 762 C C . PHE A 1 98 ? -4.280 -14.723 4.238 1.00 94.69 98 PHE A C 1
ATOM 764 O O . PHE A 1 98 ? -5.357 -14.270 4.631 1.00 94.69 98 PHE A O 1
ATOM 771 N N . HIS A 1 99 ? -3.751 -15.835 4.758 1.00 95.12 99 HIS A N 1
ATOM 772 C CA . HIS A 1 99 ? -4.387 -16.579 5.846 1.00 95.12 99 HIS A CA 1
ATOM 773 C C . HIS A 1 99 ? -4.436 -15.734 7.125 1.00 95.12 99 HIS A C 1
ATOM 775 O O . HIS A 1 99 ? -5.513 -15.467 7.652 1.00 95.12 99 HIS A O 1
ATOM 781 N N . GLU A 1 100 ? -3.282 -15.226 7.565 1.00 95.94 100 GLU A N 1
ATOM 782 C CA . GLU A 1 100 ? -3.165 -14.341 8.732 1.00 95.94 100 GLU A CA 1
ATOM 783 C C . GLU A 1 100 ? -4.005 -13.066 8.568 1.00 95.94 100 GLU A C 1
ATOM 785 O O . GLU A 1 100 ? -4.639 -12.601 9.519 1.00 95.94 100 GLU A O 1
ATOM 790 N N . PHE A 1 101 ? -4.033 -12.501 7.357 1.00 94.06 101 PHE A N 1
ATOM 791 C CA . PHE A 1 101 ? -4.851 -11.334 7.041 1.00 94.06 101 PHE A CA 1
ATOM 792 C C . PHE A 1 101 ? -6.346 -11.629 7.205 1.00 94.06 101 PHE A C 1
ATOM 794 O O . PHE A 1 101 ? -7.061 -10.832 7.811 1.00 94.06 101 PHE A O 1
ATOM 801 N N . THR A 1 102 ? -6.814 -12.776 6.708 1.00 94.31 102 THR A N 1
ATOM 802 C CA . THR A 1 102 ? -8.224 -13.186 6.787 1.00 94.31 102 THR A CA 1
ATOM 803 C C . THR A 1 102 ? -8.642 -13.508 8.220 1.00 94.31 102 THR A C 1
ATOM 805 O O . THR A 1 102 ? -9.741 -13.139 8.629 1.00 94.31 102 THR A O 1
ATOM 808 N N . GLU A 1 103 ? -7.765 -14.131 9.010 1.00 95.19 103 GLU A N 1
ATOM 809 C CA . GLU A 1 103 ? -8.006 -14.364 10.438 1.00 95.19 103 GLU A CA 1
ATOM 810 C C . GLU A 1 103 ? -8.056 -13.054 11.235 1.00 95.19 103 GLU A C 1
ATOM 812 O O . GLU A 1 103 ? -8.894 -12.895 12.124 1.00 95.19 103 GLU A O 1
ATOM 817 N N . THR A 1 104 ? -7.185 -12.093 10.907 1.00 93.38 104 THR A N 1
ATOM 818 C CA . THR A 1 104 ? -7.091 -10.821 11.639 1.00 93.38 104 THR A CA 1
ATOM 819 C C . THR A 1 104 ? -8.194 -9.832 11.239 1.00 93.38 104 THR A C 1
ATOM 821 O O . THR A 1 104 ? -8.730 -9.130 12.099 1.00 93.38 104 THR A O 1
ATOM 824 N N . TRP A 1 105 ? -8.550 -9.762 9.951 1.00 92.94 105 TRP A N 1
ATOM 825 C CA . TRP A 1 105 ? -9.540 -8.825 9.401 1.00 92.94 105 TRP A CA 1
ATOM 826 C C . TRP A 1 105 ? -10.523 -9.518 8.441 1.00 92.94 105 TRP A C 1
ATOM 828 O O . TRP A 1 105 ? -10.563 -9.199 7.248 1.00 92.94 105 TRP A O 1
ATOM 838 N N . PRO A 1 106 ? -11.389 -10.415 8.943 1.00 91.50 106 PRO A N 1
ATOM 839 C CA . PRO A 1 106 ? -12.283 -11.211 8.099 1.00 91.50 106 PRO A CA 1
ATOM 840 C C . PRO A 1 106 ? -13.270 -10.353 7.298 1.00 91.50 106 PRO A C 1
ATOM 842 O O . PRO A 1 106 ? -13.570 -10.656 6.147 1.00 91.50 106 PRO A O 1
ATOM 845 N N . GLN A 1 107 ? -13.737 -9.238 7.869 1.00 89.19 107 GLN A N 1
ATOM 846 C CA . GLN A 1 107 ? -14.626 -8.300 7.173 1.00 89.19 107 GLN A CA 1
ATOM 847 C C . GLN A 1 107 ? -13.929 -7.611 5.989 1.00 89.19 107 GLN A C 1
ATOM 849 O O . GLN A 1 107 ? -14.568 -7.337 4.978 1.00 89.19 107 GLN A O 1
ATOM 85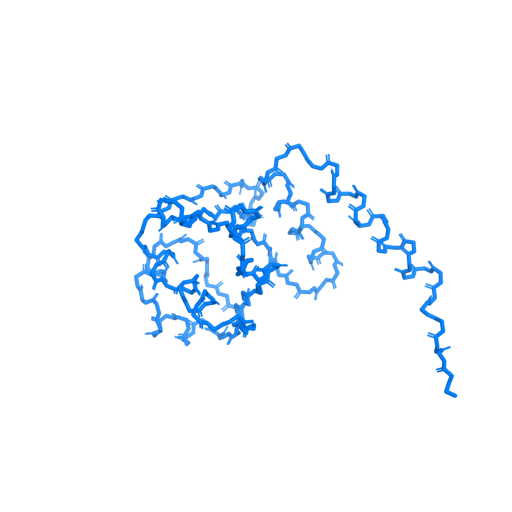4 N N . LEU A 1 108 ? -12.620 -7.355 6.099 1.00 88.75 108 LEU A N 1
ATOM 855 C CA . LEU A 1 108 ? -11.827 -6.733 5.037 1.00 88.75 108 LEU A CA 1
ATOM 856 C C . LEU A 1 108 ? -11.481 -7.735 3.940 1.00 88.75 108 LEU A C 1
ATOM 858 O O . LEU A 1 108 ? -11.520 -7.390 2.765 1.00 88.75 108 LEU A O 1
ATOM 862 N N . ALA A 1 109 ? -11.190 -8.982 4.311 1.00 89.12 109 ALA A N 1
ATOM 863 C CA . ALA A 1 109 ? -11.013 -10.062 3.347 1.00 89.12 109 ALA A CA 1
ATOM 864 C C . ALA A 1 109 ? -12.306 -10.323 2.550 1.00 89.12 109 ALA A C 1
ATOM 866 O O . ALA A 1 109 ? -12.264 -10.541 1.343 1.00 89.12 109 ALA A O 1
ATOM 867 N N . ALA A 1 110 ? -13.469 -10.220 3.202 1.00 88.56 110 ALA A N 1
ATOM 868 C CA . ALA A 1 110 ? -14.771 -10.410 2.564 1.00 88.56 110 ALA A CA 1
ATOM 869 C C . ALA A 1 110 ? -15.258 -9.208 1.729 1.00 88.56 110 ALA A C 1
ATOM 871 O O . ALA A 1 110 ? -16.217 -9.353 0.972 1.00 88.56 110 ALA A O 1
ATOM 872 N N . SER A 1 111 ? -14.635 -8.027 1.837 1.00 85.19 111 SER A N 1
ATOM 873 C CA . SER A 1 111 ? -15.117 -6.813 1.156 1.00 85.19 111 SER A CA 1
ATOM 874 C C . SER A 1 111 ? -14.813 -6.780 -0.346 1.00 85.19 111 SER A C 1
ATOM 876 O O . SER A 1 111 ? -15.350 -5.941 -1.068 1.00 85.19 111 SER A O 1
ATOM 878 N N . GLY A 1 112 ? -13.933 -7.665 -0.832 1.00 84.62 112 GLY A N 1
ATOM 879 C CA . GLY A 1 112 ? -13.458 -7.659 -2.220 1.00 84.62 112 GLY A CA 1
ATOM 880 C C . GLY A 1 112 ? -12.549 -6.469 -2.560 1.00 84.62 112 GLY A C 1
ATOM 881 O O . GLY A 1 112 ? -12.302 -6.202 -3.744 1.00 84.62 112 GLY A O 1
ATOM 882 N N . LEU A 1 113 ? -12.071 -5.744 -1.537 1.00 84.88 113 LEU A N 1
ATOM 883 C CA . LEU A 1 113 ? -11.129 -4.636 -1.690 1.00 84.88 113 LEU A CA 1
ATOM 884 C C . LEU A 1 113 ? -9.735 -5.133 -2.082 1.00 84.88 113 LEU A C 1
ATOM 886 O O . LEU A 1 113 ? -9.095 -4.542 -2.951 1.00 84.88 113 LEU A O 1
ATOM 890 N N . TYR A 1 114 ? -9.305 -6.238 -1.474 1.00 85.88 114 TYR A N 1
ATOM 891 C CA . TYR A 1 114 ? -8.060 -6.921 -1.798 1.00 85.88 114 TYR A CA 1
ATOM 892 C C . TYR A 1 114 ? -8.366 -8.232 -2.532 1.00 85.88 114 TYR A C 1
ATOM 894 O O . TYR A 1 114 ? -9.208 -8.997 -2.055 1.00 85.88 114 TYR A O 1
ATOM 902 N N . PRO A 1 115 ? -7.718 -8.512 -3.679 1.00 85.25 115 PRO A N 1
ATOM 903 C CA . PRO A 1 115 ? -7.704 -9.864 -4.228 1.00 85.25 115 PRO A CA 1
ATOM 904 C C . PRO A 1 115 ? -6.932 -10.803 -3.288 1.00 85.25 115 PRO A C 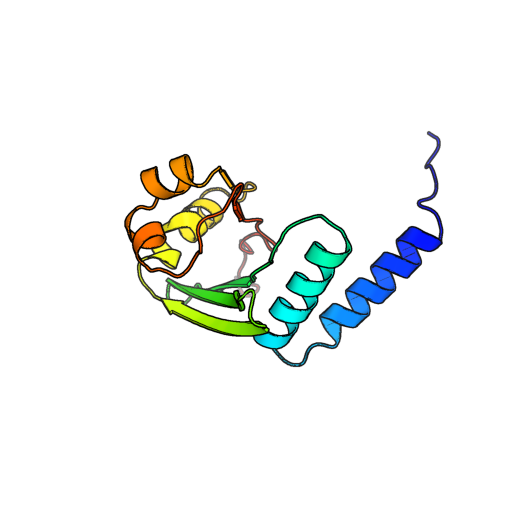1
ATOM 906 O O . PRO A 1 115 ? -6.254 -10.350 -2.367 1.00 85.25 115 PRO A O 1
ATOM 909 N N . GLU A 1 116 ? -7.003 -12.110 -3.530 1.00 89.56 116 GLU A N 1
ATOM 910 C CA . GLU A 1 116 ? -6.100 -13.054 -2.868 1.00 89.56 116 GLU A CA 1
ATOM 911 C C . GLU A 1 116 ? -4.642 -12.723 -3.227 1.00 89.56 116 GLU A C 1
ATOM 913 O O . GLU A 1 116 ? -4.330 -12.399 -4.374 1.00 89.56 116 GLU A O 1
ATOM 918 N N . PHE A 1 117 ? -3.752 -12.762 -2.236 1.00 91.94 117 PHE A N 1
ATOM 919 C CA . PHE A 1 117 ? -2.351 -12.365 -2.379 1.00 91.94 117 PHE A CA 1
ATOM 920 C C . PHE A 1 117 ? -1.418 -13.322 -1.635 1.00 91.94 117 PHE A C 1
ATOM 922 O O . PHE A 1 117 ? -1.811 -13.986 -0.683 1.00 91.94 117 PHE A O 1
ATOM 929 N N . GLY A 1 118 ? -0.141 -13.367 -2.021 1.00 93.69 118 GLY A N 1
ATOM 930 C CA . GLY A 1 118 ? 0.865 -14.107 -1.249 1.00 93.69 118 GLY A CA 1
ATOM 931 C C . GLY A 1 118 ? 1.227 -13.387 0.052 1.00 93.69 118 GLY A C 1
ATOM 932 O O . GLY A 1 118 ? 1.169 -13.965 1.137 1.00 93.69 118 GLY A O 1
ATOM 933 N N . HIS A 1 119 ? 1.554 -12.099 -0.062 1.00 94.94 119 HIS A N 1
ATOM 934 C CA . HIS A 1 119 ? 2.007 -11.264 1.045 1.00 94.94 119 HIS A CA 1
ATOM 935 C C . HIS A 1 119 ? 1.391 -9.869 0.972 1.00 94.94 119 HIS A C 1
ATOM 937 O O . HIS A 1 119 ? 1.333 -9.254 -0.090 1.00 94.94 119 HIS A O 1
ATOM 943 N N . TYR A 1 120 ? 0.974 -9.361 2.127 1.00 94.31 120 TYR A N 1
ATOM 944 C CA . TYR A 1 120 ? 0.519 -7.993 2.320 1.00 94.31 120 TYR A CA 1
ATOM 945 C C . TYR A 1 120 ? 1.526 -7.235 3.171 1.00 94.31 120 TYR A C 1
ATOM 947 O O . TYR A 1 120 ? 1.959 -7.736 4.211 1.00 94.31 120 TYR A O 1
ATOM 955 N N . CYS A 1 121 ? 1.861 -6.015 2.748 1.00 94.31 121 CYS A N 1
ATOM 956 C CA . CYS A 1 121 ? 2.662 -5.088 3.530 1.00 94.31 121 CYS A CA 1
ATOM 957 C C . CYS A 1 121 ? 1.990 -3.713 3.603 1.00 94.31 121 CYS A C 1
ATOM 959 O O . CYS A 1 121 ? 1.590 -3.163 2.577 1.00 94.31 121 CYS A O 1
ATOM 961 N N . LEU A 1 122 ? 1.892 -3.151 4.810 1.00 93.31 122 LEU A N 1
ATOM 962 C CA . LEU A 1 122 ? 1.447 -1.778 5.044 1.00 93.31 122 LEU A CA 1
ATOM 963 C C . LEU A 1 122 ? 2.527 -1.024 5.818 1.00 93.31 122 LEU A C 1
ATOM 965 O O . LEU A 1 122 ? 2.867 -1.384 6.947 1.00 93.31 122 LEU A O 1
ATOM 969 N N . LEU A 1 123 ? 3.060 0.024 5.191 1.00 92.62 123 LEU A N 1
ATOM 970 C CA . LEU A 1 123 ? 4.154 0.832 5.720 1.00 92.62 123 LEU A CA 1
ATOM 971 C C . LEU A 1 123 ? 3.646 2.229 6.103 1.00 92.62 123 LEU A C 1
ATOM 973 O O . LEU A 1 123 ? 3.021 2.891 5.269 1.00 92.62 123 LEU A O 1
ATOM 977 N N . PRO A 1 124 ? 3.922 2.718 7.325 1.00 90.81 124 PRO A N 1
ATOM 978 C CA . PRO A 1 124 ? 3.641 4.104 7.676 1.00 90.81 124 PRO A CA 1
ATOM 979 C C . PRO A 1 124 ? 4.605 5.041 6.934 1.00 90.81 124 PRO A C 1
ATOM 981 O O . PRO A 1 124 ? 5.814 4.986 7.142 1.00 90.81 124 PRO A O 1
ATOM 984 N N . LEU A 1 125 ? 4.072 5.914 6.073 1.00 85.62 125 LEU A N 1
ATOM 985 C CA . LEU A 1 125 ? 4.870 6.891 5.311 1.00 85.62 125 LEU A CA 1
ATOM 986 C C . LEU A 1 125 ? 5.185 8.164 6.108 1.00 85.62 125 LEU A C 1
ATOM 988 O O . LEU A 1 125 ? 6.222 8.789 5.905 1.00 85.62 125 LEU A O 1
ATOM 992 N N . ALA A 1 126 ? 4.299 8.542 7.027 1.00 75.38 126 ALA A N 1
ATOM 993 C CA . ALA A 1 126 ? 4.500 9.638 7.959 1.00 75.38 126 ALA A CA 1
ATOM 994 C C . ALA A 1 126 ? 4.041 9.181 9.345 1.00 75.38 126 ALA A C 1
ATOM 996 O O . ALA A 1 126 ? 2.958 8.611 9.490 1.00 75.38 126 ALA A O 1
ATOM 997 N N . ALA A 1 127 ? 4.860 9.423 10.368 1.00 53.72 127 ALA A N 1
ATOM 998 C CA . ALA A 1 127 ? 4.405 9.275 11.743 1.00 53.72 127 ALA A CA 1
ATOM 999 C C . ALA A 1 127 ? 3.299 10.314 12.008 1.00 53.72 127 ALA A C 1
ATOM 1001 O O . ALA A 1 127 ? 3.402 11.432 11.485 1.00 53.72 127 ALA A O 1
ATOM 1002 N N . PRO A 1 128 ? 2.265 10.000 12.814 1.00 53.16 128 PRO A N 1
ATOM 1003 C CA . PRO A 1 128 ? 1.347 11.026 13.280 1.00 53.16 128 PRO A CA 1
ATOM 1004 C C . PRO A 1 128 ? 2.193 12.119 13.923 1.00 53.16 128 PRO A C 1
ATOM 1006 O O . PRO A 1 128 ? 2.944 11.870 14.868 1.00 53.16 128 PRO A O 1
ATOM 1009 N N . SER A 1 129 ? 2.147 13.317 13.349 1.00 50.28 129 SER A N 1
ATOM 1010 C CA . SER A 1 129 ? 2.843 14.469 13.891 1.00 50.28 129 SER A CA 1
ATOM 1011 C C . SER A 1 129 ? 2.218 14.750 15.250 1.00 50.28 129 SER A C 1
ATOM 1013 O O . SER A 1 129 ? 1.157 15.359 15.350 1.00 50.28 129 SER A O 1
ATOM 1015 N N . GLY A 1 130 ? 2.847 14.260 16.313 1.00 47.78 130 GLY A N 1
ATOM 1016 C CA . GLY A 1 130 ? 2.558 14.668 17.677 1.00 47.78 130 GLY A CA 1
ATOM 1017 C C . GLY A 1 130 ? 3.022 16.105 17.880 1.00 47.78 130 GLY A C 1
ATOM 1018 O O . GLY A 1 130 ? 4.013 16.329 18.561 1.00 47.78 130 GLY A O 1
ATOM 1019 N N . ARG A 1 131 ? 2.362 17.058 17.214 1.00 38.34 131 ARG A N 1
ATOM 1020 C CA . ARG A 1 131 ? 2.269 18.475 17.576 1.00 38.34 131 ARG A CA 1
ATOM 1021 C C . ARG A 1 131 ? 1.435 19.215 16.538 1.00 38.34 131 ARG A C 1
ATOM 1023 O O . ARG A 1 131 ? 1.832 19.351 15.383 1.00 38.34 131 ARG A O 1
ATOM 1030 N N . SER A 1 132 ? 0.309 19.748 16.997 1.00 38.84 132 SER A N 1
ATOM 1031 C CA . SER A 1 132 ? -0.255 20.963 16.419 1.00 38.84 132 SER A CA 1
ATOM 1032 C C . SER A 1 132 ? 0.838 22.047 16.431 1.00 38.84 132 SER A C 1
ATOM 1034 O O . SER A 1 132 ? 1.469 22.225 17.474 1.00 38.84 132 SER A O 1
ATOM 1036 N N . PRO A 1 133 ? 1.097 22.785 15.337 1.00 41.53 133 PRO A N 1
ATOM 1037 C CA . PRO A 1 133 ? 2.005 23.936 15.358 1.00 41.53 133 PRO A CA 1
ATOM 1038 C C . PRO A 1 133 ? 1.459 25.157 16.125 1.00 41.53 133 PRO A C 1
ATOM 1040 O O . PRO A 1 133 ? 1.995 26.250 15.963 1.00 41.53 133 PRO A O 1
ATOM 1043 N N . LEU A 1 134 ? 0.378 25.012 16.900 1.00 44.03 134 LEU A N 1
ATOM 1044 C CA . LEU A 1 134 ? -0.355 26.123 17.517 1.00 44.03 134 LEU A CA 1
ATOM 1045 C C . LEU A 1 134 ? -0.685 25.913 19.007 1.00 44.03 134 LEU A C 1
ATOM 1047 O O . LEU A 1 134 ? -1.678 26.460 19.478 1.00 44.03 134 LEU A O 1
ATOM 1051 N N . GLU A 1 135 ? 0.146 25.175 19.752 1.00 38.03 135 GLU A N 1
ATOM 1052 C CA . GLU A 1 135 ? 0.151 25.213 21.230 1.00 38.03 135 GLU A CA 1
ATOM 1053 C C . GLU A 1 135 ? 1.561 25.390 21.805 1.00 38.03 135 GLU A C 1
ATOM 1055 O O . GLU A 1 135 ? 2.491 24.676 21.350 1.00 38.03 135 GLU A O 1
#

Secondary structure (DSSP, 8-state):
-------HHHHHHHHHHHHHHHT-SSHHHHHHHHHHHHHHTTS-S---EEEEETTTTEEEEEEE-TTS-EEEEEESSHHHHTHHHHHHHS-SPEEEEHHHHHHH-HHHHTTTSS---SEEEE--SS---S--TT-

Foldseek 3Di:
DDDPPPPPCNVVVVVVLVVCLVPQPDQLSNQLSVQVVCVVVVNDNGGKDWDADPVLLKIWIWTADPVRDIDTDIDNPQVSPAPVVVCLVPVDKDKDAPVVRCVRRVVVNVPPPDDHDGMDIDHDPDHPPPDDPPD

Solvent-accessible surface area (backbone atoms only — not comparable to full-atom values): 8100 Å² total; per-residue (Å²): 133,85,77,75,75,76,51,70,68,59,54,53,49,50,48,53,50,51,51,58,53,72,66,40,92,45,64,57,56,32,14,39,55,47,16,55,48,34,39,76,68,73,73,37,90,59,40,65,44,76,47,79,38,82,92,77,55,28,27,36,38,22,28,41,46,96,86,71,46,75,42,81,46,75,39,67,51,60,57,27,67,31,72,52,40,50,35,76,76,44,79,52,75,43,74,44,38,48,67,60,44,35,73,74,34,49,70,45,55,70,64,67,79,54,75,92,54,76,70,49,76,51,72,75,88,65,78,83,72,92,61,72,97,82,122

Nearest PDB structures (foldseek):
  1ykd-assembly1_B  TM=6.473E-01  e=6.455E-02  Anabaena sp.
  1v6n-assembly2_F  TM=6.989E-01  e=6.335E-01  Arachis hypogaea
  6jsx-assembly1_B  TM=3.884E-01  e=1.629E-01  Helicobacter pylori
  6uir-assembly1_A  TM=5.362E-01  e=1.503E+00  HIV-1 M:B_HXB2R
  4ncg-assembly1_A  TM=5.162E-01  e=2.964E+00  HIV-1 M:B_HXB2R

pLDDT: mean 81.98, std 15.73, range [38.03, 96.5]